Protein AF-A0A9D8Z9H3-F1 (afdb_monomer_lite)

Foldseek 3Di:
DQVLLLQLQVQLLCVWVNPCSLVDDPVQGKWFKKFWDPPVHDTDIDTDIDHPDDDQVVSQVSSQVSCCVSPVPDHDHGDDCPDPVVSVCVRCVCVPPPPGDPVRMDTNVVSSPD

pLDDT: mean 91.2, std 8.0, range [48.88, 98.12]

Secondary structure (DSSP, 8-state):
-HHHHHHHHHHHHHHHH-TTGGGS-TTTS-EEEEEEE-TTSS-EEEEEEE-SSS-HHHHHHHHHHHHHHH-TT--------S-HHHHHHHHTGGGGSTT--GGGEEEGGGGS--

Sequence (114 aa):
MRSLLRNYLARIDRAYLGTRWCKEPASKRMNGVFTIEGVYTNVHAHGLLRATYGNTLGIQLHSNEIWDKLCPSGSVVAKPITDLQGVANYVLKDGWTETFFEDQIVFASEFMGA

Radius of gyration: 14.03 Å; chains: 1; bounding box: 32×30×40 Å

Structure (mmCIF, N/CA/C/O backbone):
data_AF-A0A9D8Z9H3-F1
#
_entry.id   AF-A0A9D8Z9H3-F1
#
loop_
_atom_site.group_PDB
_atom_site.id
_atom_site.type_symbol
_atom_site.label_atom_id
_atom_site.label_alt_id
_atom_site.label_comp_id
_atom_site.label_asym_id
_atom_site.label_entity_id
_atom_site.label_seq_id
_atom_site.pdbx_PDB_ins_code
_atom_site.Cartn_x
_atom_site.Cartn_y
_atom_site.Cartn_z
_atom_site.occupancy
_atom_site.B_iso_or_equiv
_atom_site.auth_seq_id
_atom_site.auth_comp_id
_atom_site.auth_asym_id
_atom_site.auth_atom_id
_atom_site.pdbx_PDB_model_num
ATOM 1 N N . MET A 1 1 ? 5.148 -11.153 -5.063 1.00 92.06 1 MET A N 1
ATOM 2 C CA . MET A 1 1 ? 4.633 -9.791 -4.790 1.00 92.06 1 MET A CA 1
ATOM 3 C C . MET A 1 1 ? 3.196 -9.766 -4.249 1.00 92.06 1 MET A C 1
ATOM 5 O O . MET A 1 1 ? 3.019 -9.303 -3.133 1.00 92.06 1 MET A O 1
ATOM 9 N N . ARG A 1 2 ? 2.177 -10.314 -4.939 1.00 94.38 2 ARG A N 1
ATOM 10 C CA . ARG A 1 2 ? 0.759 -10.300 -4.483 1.00 94.38 2 ARG A CA 1
ATOM 11 C C . ARG A 1 2 ? 0.540 -10.682 -3.005 1.00 94.38 2 ARG A C 1
ATOM 13 O O . ARG A 1 2 ? -0.128 -9.960 -2.274 1.00 94.38 2 ARG A O 1
ATOM 20 N N . SER A 1 3 ? 1.156 -11.773 -2.534 1.00 95.25 3 SER A N 1
ATOM 21 C CA . SER A 1 3 ? 1.066 -12.184 -1.119 1.00 95.25 3 SER A CA 1
ATOM 22 C C . SER A 1 3 ? 1.660 -11.147 -0.150 1.00 95.25 3 SER A C 1
ATOM 24 O O . SER A 1 3 ? 1.105 -10.935 0.926 1.00 95.25 3 SER A O 1
ATOM 26 N N . LEU A 1 4 ? 2.750 -10.466 -0.526 1.00 96.31 4 LEU A N 1
ATOM 27 C CA . LEU A 1 4 ? 3.340 -9.389 0.280 1.00 96.31 4 LEU A CA 1
ATOM 28 C C . LEU A 1 4 ? 2.400 -8.184 0.344 1.00 96.31 4 LEU A C 1
ATOM 30 O O . LEU A 1 4 ? 2.139 -7.701 1.439 1.00 96.31 4 LEU A O 1
ATOM 34 N N . LEU A 1 5 ? 1.821 -7.771 -0.790 1.00 96.88 5 LEU A N 1
ATOM 35 C CA . LEU A 1 5 ? 0.842 -6.677 -0.845 1.00 96.88 5 LEU A CA 1
ATOM 36 C C . LEU A 1 5 ? -0.384 -6.967 0.031 1.00 96.88 5 LEU A C 1
ATOM 38 O O . LEU A 1 5 ? -0.771 -6.124 0.837 1.00 96.88 5 LEU A O 1
ATOM 42 N N . ARG A 1 6 ? -0.939 -8.183 -0.044 1.00 97.00 6 ARG A N 1
ATOM 43 C CA . ARG A 1 6 ? -2.046 -8.617 0.824 1.00 97.00 6 ARG A CA 1
ATOM 44 C C . ARG A 1 6 ? -1.692 -8.506 2.307 1.00 97.00 6 ARG A C 1
ATOM 46 O O . ARG A 1 6 ? -2.470 -7.971 3.092 1.00 97.00 6 ARG A O 1
ATOM 53 N N . ASN A 1 7 ? -0.527 -9.025 2.699 1.00 97.69 7 ASN A N 1
ATOM 54 C CA . ASN A 1 7 ? -0.082 -8.994 4.093 1.00 97.69 7 ASN A CA 1
ATOM 55 C C . ASN A 1 7 ? 0.216 -7.570 4.574 1.00 97.69 7 ASN A C 1
ATOM 57 O O . ASN A 1 7 ? -0.089 -7.240 5.719 1.00 97.69 7 ASN A O 1
ATOM 61 N N . TYR A 1 8 ? 0.787 -6.733 3.710 1.00 97.62 8 TYR A N 1
ATOM 62 C CA . TYR A 1 8 ? 1.034 -5.326 3.989 1.00 97.62 8 TYR A CA 1
ATOM 63 C C . TYR A 1 8 ? -0.280 -4.580 4.241 1.00 97.62 8 TYR A C 1
ATOM 65 O O . TYR A 1 8 ? -0.442 -3.999 5.314 1.00 97.62 8 TYR A O 1
ATOM 73 N N . LEU A 1 9 ? -1.249 -4.689 3.324 1.00 97.19 9 LEU A N 1
ATOM 74 C CA . LEU A 1 9 ? -2.568 -4.059 3.451 1.00 97.19 9 LEU A CA 1
ATOM 75 C C . LEU A 1 9 ? -3.305 -4.518 4.716 1.00 97.19 9 LEU A C 1
ATOM 77 O O . LEU A 1 9 ? -3.804 -3.693 5.473 1.00 97.19 9 LEU A O 1
ATOM 81 N N . ALA A 1 10 ? -3.305 -5.821 5.007 1.00 96.88 10 ALA A N 1
ATOM 82 C CA . ALA A 1 10 ? -3.925 -6.353 6.220 1.00 96.88 10 ALA A CA 1
ATOM 83 C C . ALA A 1 10 ? -3.272 -5.815 7.507 1.00 96.88 10 ALA A C 1
ATOM 85 O O . ALA A 1 10 ? -3.958 -5.510 8.483 1.00 96.88 10 ALA A O 1
ATOM 86 N N . ARG A 1 11 ? -1.938 -5.701 7.533 1.00 97.75 11 ARG A N 1
ATOM 87 C CA . ARG A 1 11 ? -1.206 -5.206 8.707 1.00 97.75 11 ARG A CA 1
ATOM 88 C C . ARG A 1 11 ? -1.384 -3.706 8.903 1.00 97.75 11 ARG A C 1
ATOM 90 O O . ARG A 1 11 ? -1.531 -3.287 10.049 1.00 97.75 11 ARG A O 1
ATOM 97 N N . ILE A 1 12 ? -1.406 -2.920 7.827 1.00 97.38 12 ILE A N 1
ATOM 98 C CA . ILE A 1 12 ? -1.601 -1.472 7.939 1.00 97.38 12 ILE A CA 1
ATOM 99 C C . ILE A 1 12 ? -3.054 -1.135 8.287 1.00 97.38 12 ILE A C 1
ATOM 101 O O . ILE A 1 12 ? -3.271 -0.325 9.182 1.00 97.38 12 ILE A O 1
ATOM 105 N N . ASP A 1 13 ? -4.040 -1.828 7.702 1.00 97.06 13 ASP A N 1
ATOM 106 C CA . ASP A 1 13 ? -5.445 -1.732 8.125 1.00 97.06 13 ASP A CA 1
ATOM 107 C C . ASP A 1 13 ? -5.573 -2.086 9.618 1.00 97.06 13 ASP A C 1
ATOM 109 O O . ASP A 1 13 ? -6.173 -1.337 10.386 1.00 97.06 13 ASP A O 1
ATOM 113 N N . ARG A 1 14 ? -4.954 -3.186 10.076 1.00 97.12 14 ARG A N 1
ATOM 114 C CA . ARG A 1 14 ? -4.971 -3.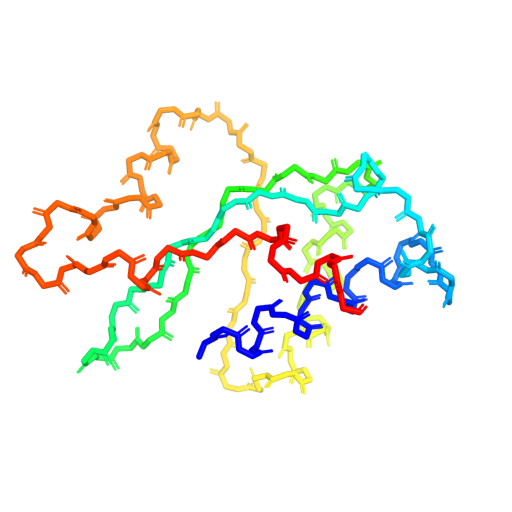586 11.495 1.00 97.12 14 ARG A CA 1
ATOM 115 C C . ARG A 1 14 ? -4.345 -2.546 12.423 1.00 97.12 14 ARG A C 1
ATOM 117 O O . ARG A 1 14 ? -4.840 -2.372 13.535 1.00 97.12 14 ARG A O 1
ATOM 124 N N . ALA A 1 15 ? -3.261 -1.897 12.001 1.00 97.19 15 ALA A N 1
ATOM 125 C CA . ALA A 1 15 ? -2.570 -0.891 12.806 1.00 97.19 15 ALA A CA 1
ATOM 126 C C . ALA A 1 15 ? -3.456 0.337 13.079 1.00 97.19 15 ALA A C 1
ATOM 128 O O . ALA A 1 15 ? -3.385 0.906 14.164 1.00 97.19 15 ALA A O 1
ATOM 129 N N . TYR A 1 16 ? -4.317 0.711 12.127 1.00 97.50 16 TYR A N 1
ATOM 130 C CA . TYR A 1 16 ? -5.165 1.903 12.235 1.00 97.50 16 TYR A CA 1
ATOM 131 C C . TYR A 1 16 ? -6.613 1.626 12.648 1.00 97.50 16 TYR A C 1
ATOM 133 O O . TYR A 1 16 ? -7.214 2.437 13.348 1.00 97.50 16 TYR A O 1
ATOM 141 N N . LEU A 1 17 ? -7.181 0.497 12.230 1.00 96.69 17 LEU A N 1
ATOM 142 C CA . LEU A 1 17 ? -8.580 0.127 12.477 1.00 96.69 17 LEU A CA 1
ATOM 143 C C . LEU A 1 17 ? -8.731 -0.875 13.634 1.00 96.69 17 LEU A C 1
ATOM 145 O O . LEU A 1 17 ? -9.843 -1.225 14.030 1.00 96.69 17 LEU A O 1
ATOM 149 N N . GLY A 1 18 ? -7.617 -1.354 14.192 1.00 96.62 18 GLY A N 1
ATOM 150 C CA . GLY A 1 18 ? -7.599 -2.301 15.300 1.00 96.62 18 GLY A CA 1
ATOM 151 C C . GLY A 1 18 ? -7.891 -3.743 14.879 1.00 96.62 18 GLY A C 1
ATOM 152 O O . GLY A 1 18 ? -7.879 -4.109 13.708 1.00 96.62 18 GLY A O 1
ATOM 153 N N . THR A 1 19 ? -8.146 -4.617 15.854 1.00 96.06 19 THR A N 1
ATOM 154 C CA . THR A 1 19 ? -8.246 -6.077 15.640 1.00 96.06 19 THR A CA 1
ATOM 155 C C . THR A 1 19 ? -9.438 -6.517 14.793 1.00 96.06 19 THR A C 1
ATOM 157 O O . THR A 1 19 ? -9.422 -7.627 14.266 1.00 96.06 19 THR A O 1
ATOM 160 N N . ARG A 1 20 ? -10.453 -5.660 14.640 1.00 95.00 20 ARG A N 1
ATOM 161 C CA . ARG A 1 20 ? -11.656 -5.919 13.835 1.00 95.00 20 ARG A CA 1
ATOM 162 C C . ARG A 1 20 ? -11.587 -5.314 12.430 1.00 95.00 20 ARG A C 1
ATOM 164 O O . ARG A 1 20 ? -12.602 -5.325 11.747 1.00 95.00 20 ARG A O 1
ATOM 171 N N . TRP A 1 21 ? -10.415 -4.852 11.986 1.00 95.06 21 TRP A N 1
ATOM 172 C CA . TRP A 1 21 ? -10.197 -4.236 10.670 1.00 95.06 21 TRP A CA 1
ATOM 173 C C . TRP A 1 21 ? -10.839 -4.997 9.498 1.00 95.06 21 TRP A C 1
ATOM 175 O O . TRP A 1 21 ? -11.385 -4.379 8.592 1.00 95.06 21 TRP A O 1
ATOM 185 N N . CYS A 1 22 ? -10.829 -6.334 9.522 1.00 93.44 22 CYS A N 1
ATOM 186 C CA . CYS A 1 22 ? -11.390 -7.161 8.450 1.00 93.44 22 CYS A CA 1
ATOM 187 C C . CYS A 1 22 ? -12.921 -7.099 8.362 1.00 93.44 22 CYS A C 1
ATOM 189 O O . CYS A 1 22 ? -13.481 -7.434 7.326 1.00 93.44 22 CYS A O 1
ATOM 191 N N . LYS A 1 23 ? -13.595 -6.663 9.433 1.00 93.88 23 LYS A N 1
ATOM 192 C CA . LYS A 1 23 ? -15.047 -6.448 9.474 1.00 93.88 23 LYS A CA 1
ATOM 193 C C . LYS A 1 23 ? -15.441 -5.026 9.078 1.00 93.88 23 LYS A C 1
ATOM 195 O O . LYS A 1 23 ? -16.631 -4.749 8.953 1.00 93.88 23 LYS A O 1
ATOM 200 N N . GLU A 1 24 ? -14.477 -4.117 8.933 1.00 94.12 24 GLU A N 1
ATOM 201 C CA . GLU A 1 24 ? -14.767 -2.750 8.518 1.00 94.12 24 GLU A CA 1
ATOM 202 C C . GLU A 1 24 ? -15.138 -2.708 7.027 1.00 94.12 24 GLU A C 1
ATOM 204 O O . GLU A 1 24 ? -14.568 -3.449 6.218 1.00 94.12 24 GLU A O 1
ATOM 209 N N . PRO A 1 25 ? -16.073 -1.827 6.631 1.00 92.31 25 PRO A N 1
ATOM 210 C CA . PRO A 1 25 ? -16.441 -1.662 5.233 1.00 92.31 25 PRO A CA 1
ATOM 211 C C . PRO A 1 25 ? -15.246 -1.189 4.396 1.00 92.31 25 PRO A C 1
ATOM 213 O O . PRO A 1 25 ? -14.383 -0.451 4.873 1.00 92.31 25 PRO A O 1
ATOM 216 N N . ALA A 1 26 ? -15.250 -1.526 3.103 1.00 90.62 26 ALA A N 1
ATOM 217 C CA . ALA A 1 26 ? -14.212 -1.119 2.148 1.00 90.62 26 ALA A CA 1
ATOM 218 C C . ALA A 1 26 ? -13.994 0.408 2.078 1.00 90.62 26 ALA A C 1
ATOM 220 O O . ALA A 1 26 ? -12.928 0.863 1.673 1.00 90.62 26 ALA A O 1
ATOM 221 N N . SER A 1 27 ? -14.986 1.208 2.484 1.00 91.56 27 SER A N 1
ATOM 222 C CA . SER A 1 27 ? -14.886 2.668 2.580 1.00 91.56 27 SER A CA 1
ATOM 223 C C . SER A 1 27 ? -13.984 3.162 3.713 1.00 91.56 27 SER A C 1
ATOM 225 O O . SER A 1 27 ? -13.551 4.306 3.653 1.00 91.56 27 SER A O 1
ATOM 227 N N . LYS A 1 28 ? -13.700 2.334 4.726 1.00 94.00 28 LYS A N 1
ATOM 228 C CA . LYS A 1 28 ? -12.803 2.661 5.848 1.00 94.00 28 LYS A CA 1
ATOM 229 C C . LYS A 1 28 ? -11.424 2.010 5.748 1.00 94.00 28 LYS A C 1
ATOM 231 O O . LYS A 1 28 ? -10.540 2.337 6.536 1.00 94.00 28 LYS A O 1
ATOM 236 N N . ARG A 1 29 ? -11.263 1.055 4.835 1.00 95.19 29 ARG A N 1
ATOM 237 C CA . ARG A 1 29 ? -10.017 0.321 4.611 1.00 95.19 29 ARG A CA 1
ATOM 238 C C . ARG A 1 29 ? -9.170 1.022 3.559 1.00 95.19 29 ARG A C 1
ATOM 240 O O . ARG A 1 29 ? -9.709 1.682 2.664 1.00 95.19 29 ARG A O 1
ATOM 247 N N . MET A 1 30 ? -7.852 0.868 3.641 1.00 95.56 30 MET A N 1
ATOM 248 C CA . MET A 1 30 ? -6.967 1.355 2.586 1.00 95.56 30 MET A CA 1
ATOM 249 C C . MET A 1 30 ? -7.278 0.630 1.278 1.00 95.56 30 MET A C 1
ATOM 251 O O . MET A 1 30 ? -7.327 -0.598 1.227 1.00 95.56 30 MET A O 1
ATOM 255 N N . ASN A 1 31 ? -7.507 1.395 0.214 1.00 95.69 31 ASN A N 1
ATOM 256 C CA . ASN A 1 31 ? -7.935 0.848 -1.068 1.00 95.69 31 ASN A CA 1
ATOM 257 C C . ASN A 1 31 ? -7.248 1.564 -2.232 1.00 95.69 31 ASN A C 1
ATOM 259 O O . ASN A 1 31 ? -6.777 2.689 -2.079 1.00 95.69 31 ASN A O 1
ATOM 263 N N . GLY A 1 32 ? -7.213 0.930 -3.396 1.00 94.50 32 GLY A N 1
ATOM 264 C CA . GLY A 1 32 ? -6.577 1.463 -4.589 1.00 94.50 32 GLY A CA 1
ATOM 265 C C . GLY A 1 32 ? -6.024 0.363 -5.481 1.00 94.50 32 GLY A C 1
ATOM 266 O O . GLY A 1 32 ? -6.484 -0.781 -5.433 1.00 94.50 32 GLY A O 1
ATOM 267 N N . VAL A 1 33 ? -5.038 0.726 -6.292 1.00 94.69 33 VAL A N 1
ATOM 268 C CA . VAL A 1 33 ? -4.438 -0.149 -7.302 1.00 94.69 33 VAL A CA 1
ATOM 269 C C . VAL A 1 33 ? -2.926 -0.176 -7.143 1.00 94.69 33 VAL A C 1
ATOM 271 O O . VAL A 1 33 ? -2.315 0.837 -6.796 1.00 94.69 33 VAL A O 1
ATOM 274 N N . PHE A 1 34 ? -2.338 -1.335 -7.408 1.00 95.19 34 PHE A N 1
ATOM 275 C CA . PHE A 1 34 ? -0.906 -1.510 -7.564 1.00 95.19 34 PHE A CA 1
ATOM 276 C C . PHE A 1 34 ? -0.574 -2.034 -8.955 1.00 95.19 34 PHE A C 1
ATOM 278 O O . PHE A 1 34 ? -1.339 -2.803 -9.536 1.00 95.19 34 PHE A O 1
ATOM 285 N N . THR A 1 35 ? 0.610 -1.677 -9.425 1.00 93.81 35 THR A N 1
ATOM 286 C CA . THR A 1 35 ? 1.297 -2.288 -10.560 1.00 93.81 35 THR A CA 1
ATOM 287 C C . THR A 1 35 ? 2.534 -3.010 -10.049 1.00 93.81 35 THR A C 1
ATOM 289 O O . THR A 1 35 ? 3.262 -2.491 -9.202 1.00 93.81 35 THR A O 1
ATOM 292 N N . ILE A 1 36 ? 2.751 -4.238 -10.510 1.00 93.12 36 ILE A N 1
ATOM 293 C CA . ILE A 1 36 ? 3.953 -5.022 -10.221 1.00 93.12 36 ILE A CA 1
ATOM 294 C C . ILE A 1 36 ? 4.924 -4.837 -11.382 1.00 93.12 36 ILE A C 1
ATOM 29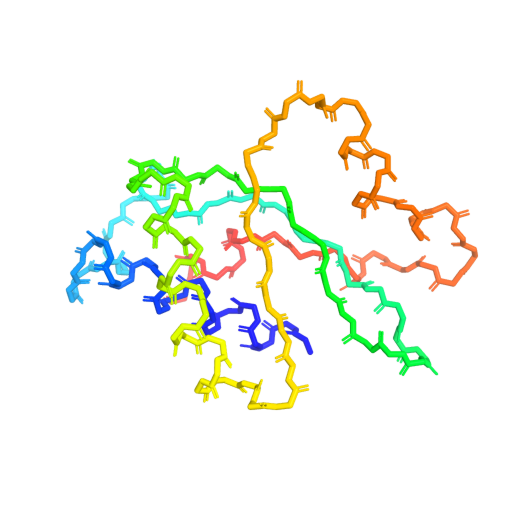6 O O . ILE A 1 36 ? 4.569 -5.091 -12.527 1.00 93.12 36 ILE A O 1
ATOM 300 N N . GLU A 1 37 ? 6.154 -4.444 -11.083 1.00 90.31 37 GLU A N 1
ATOM 301 C CA . GLU A 1 37 ? 7.182 -4.098 -12.065 1.00 90.31 37 GLU A CA 1
ATOM 302 C C . GLU A 1 37 ? 8.463 -4.900 -11.836 1.00 90.31 37 GLU A C 1
ATOM 304 O O . GLU A 1 37 ? 8.669 -5.478 -10.763 1.00 90.31 37 GLU A O 1
ATOM 309 N N . GLY A 1 38 ? 9.331 -4.946 -12.851 1.00 85.19 38 GLY A N 1
ATOM 310 C CA . GLY A 1 38 ? 10.629 -5.619 -12.749 1.00 85.19 38 GLY A CA 1
ATOM 311 C C . GLY A 1 38 ? 10.536 -7.127 -12.491 1.00 85.19 38 GLY A C 1
ATOM 312 O O . GLY A 1 38 ? 11.387 -7.678 -11.796 1.00 85.19 38 GLY A O 1
ATOM 313 N N . VAL A 1 39 ? 9.513 -7.806 -13.031 1.00 83.19 39 VAL A N 1
ATOM 314 C CA . VAL A 1 39 ? 9.248 -9.248 -12.809 1.00 83.19 39 VAL A CA 1
ATOM 315 C C . VAL A 1 39 ? 10.467 -10.125 -13.128 1.00 83.19 39 VAL A C 1
ATOM 317 O O . VAL A 1 39 ? 10.712 -11.109 -12.435 1.00 83.19 39 VAL A O 1
ATOM 320 N N . TYR A 1 40 ? 11.262 -9.735 -14.127 1.00 82.00 40 TYR A N 1
ATOM 321 C CA . TYR A 1 40 ? 12.478 -10.441 -14.548 1.00 82.00 40 TYR A CA 1
ATOM 322 C C . TYR A 1 40 ? 13.778 -9.852 -13.975 1.00 82.00 40 TYR A C 1
ATOM 324 O O . TYR A 1 40 ? 14.862 -10.337 -14.292 1.00 82.00 40 TYR A O 1
ATOM 332 N N . THR A 1 41 ? 13.695 -8.796 -13.163 1.00 85.25 41 THR A N 1
ATOM 333 C CA . THR A 1 41 ? 14.851 -8.095 -12.589 1.00 85.25 41 THR A CA 1
ATOM 334 C C . THR A 1 41 ? 14.666 -7.902 -11.081 1.00 85.25 41 THR A C 1
ATOM 336 O O . THR A 1 41 ? 14.748 -8.864 -10.320 1.00 85.25 41 THR A O 1
ATOM 339 N N . ASN A 1 42 ? 14.424 -6.672 -10.627 1.00 87.44 42 ASN A N 1
ATOM 340 C CA . ASN A 1 42 ? 14.117 -6.353 -9.240 1.00 87.44 42 ASN A CA 1
ATOM 341 C C . ASN A 1 42 ? 12.605 -6.176 -9.098 1.00 87.44 42 ASN A C 1
ATOM 343 O O . ASN A 1 42 ? 12.072 -5.112 -9.418 1.00 87.44 42 ASN A O 1
ATOM 347 N N . VAL A 1 43 ? 11.922 -7.223 -8.630 1.00 91.31 43 VAL A N 1
ATOM 348 C CA . VAL A 1 43 ? 10.465 -7.208 -8.503 1.00 91.31 43 VAL A CA 1
ATOM 349 C C . VAL A 1 43 ? 10.015 -6.229 -7.418 1.00 91.31 43 VAL A C 1
ATOM 351 O O . VAL A 1 43 ? 10.284 -6.411 -6.229 1.00 91.31 43 VAL A O 1
ATOM 354 N N . HIS A 1 44 ? 9.269 -5.206 -7.813 1.00 93.12 44 HIS A N 1
ATOM 355 C CA . HIS A 1 44 ? 8.707 -4.209 -6.904 1.00 93.12 44 HIS A CA 1
ATOM 356 C C . HIS A 1 44 ? 7.272 -3.870 -7.302 1.00 93.12 44 HIS A C 1
ATOM 358 O O . HIS A 1 44 ? 6.743 -4.401 -8.277 1.00 93.12 44 HIS A O 1
ATOM 364 N N . ALA A 1 45 ? 6.603 -3.054 -6.492 1.00 94.56 45 ALA A N 1
ATOM 365 C CA . ALA A 1 45 ? 5.267 -2.582 -6.807 1.00 94.56 45 ALA A CA 1
ATOM 366 C C . ALA A 1 45 ? 5.142 -1.082 -6.559 1.00 94.56 45 ALA A C 1
ATOM 368 O O . ALA A 1 45 ? 5.673 -0.554 -5.576 1.00 94.56 45 ALA A O 1
ATOM 369 N N . HIS A 1 46 ? 4.394 -0.415 -7.426 1.00 94.69 46 HIS A N 1
ATOM 370 C CA . HIS A 1 46 ? 3.963 0.961 -7.242 1.00 94.69 46 HIS A CA 1
ATOM 371 C C . HIS A 1 46 ? 2.462 0.986 -6.983 1.00 94.69 46 HIS A C 1
ATOM 373 O O . HIS A 1 46 ? 1.720 0.207 -7.567 1.00 94.69 46 HIS A O 1
ATOM 379 N N . GLY A 1 47 ? 2.013 1.835 -6.058 1.00 93.38 47 GLY A N 1
ATOM 380 C CA . GLY A 1 47 ? 0.625 1.859 -5.609 1.00 93.38 47 GLY A CA 1
ATOM 381 C C . GLY A 1 47 ? 0.042 3.262 -5.595 1.00 93.38 47 GLY A C 1
ATOM 382 O O . GLY A 1 47 ? 0.669 4.194 -5.093 1.00 93.38 47 GLY A O 1
ATOM 383 N N . LEU A 1 48 ? -1.185 3.388 -6.092 1.00 94.69 48 LEU A N 1
ATOM 384 C CA . LEU A 1 48 ? -2.042 4.556 -5.919 1.00 94.69 48 LEU A CA 1
ATOM 385 C C . LEU A 1 48 ? -3.132 4.198 -4.918 1.00 94.69 48 LEU A C 1
ATOM 387 O O . LEU A 1 48 ? -4.068 3.468 -5.246 1.00 94.69 48 LEU A O 1
ATOM 391 N N . LEU A 1 49 ? -2.990 4.694 -3.689 1.00 94.19 49 LEU A N 1
ATOM 392 C CA . LEU A 1 49 ? -3.828 4.294 -2.565 1.00 94.19 49 LEU A CA 1
ATOM 393 C C . LEU A 1 49 ? -4.555 5.484 -1.956 1.00 94.19 49 LEU A C 1
ATOM 395 O O . LEU A 1 49 ? -3.978 6.544 -1.714 1.00 94.19 49 LEU A O 1
ATOM 399 N N . ARG A 1 50 ? -5.822 5.262 -1.627 1.00 93.62 50 ARG A N 1
ATOM 400 C CA . ARG A 1 50 ? -6.607 6.111 -0.745 1.00 93.62 50 ARG A CA 1
ATOM 401 C C . ARG A 1 50 ? -6.575 5.510 0.654 1.00 93.62 50 ARG A C 1
ATOM 403 O O . ARG A 1 50 ? -7.091 4.414 0.875 1.00 93.62 50 ARG A O 1
ATOM 410 N N . ALA A 1 51 ? -6.015 6.256 1.596 1.00 91.88 51 ALA A N 1
ATOM 411 C CA . ALA A 1 51 ? -6.151 5.990 3.021 1.00 91.88 51 ALA A CA 1
ATOM 412 C C . ALA A 1 51 ? -7.250 6.888 3.601 1.00 91.88 51 ALA A C 1
ATOM 414 O O . ALA A 1 51 ? -7.311 8.075 3.284 1.00 91.88 51 ALA A O 1
ATOM 415 N N . THR A 1 52 ? -8.114 6.337 4.451 1.00 90.19 52 THR A N 1
ATOM 416 C CA . THR A 1 52 ? -9.143 7.102 5.187 1.00 90.19 52 THR A CA 1
ATOM 417 C C . THR A 1 52 ? -8.759 7.342 6.645 1.00 90.19 52 THR A C 1
ATOM 419 O O . THR A 1 52 ? -9.587 7.731 7.464 1.00 90.19 52 THR A O 1
ATOM 422 N N . TYR A 1 53 ? -7.505 7.057 6.978 1.00 93.81 53 TYR A N 1
ATOM 423 C CA . TYR A 1 53 ? -6.930 7.132 8.309 1.00 93.81 53 TYR A CA 1
ATOM 424 C C . TYR A 1 53 ? -5.456 7.508 8.198 1.00 93.81 53 TYR A C 1
ATOM 426 O O . TYR A 1 53 ? -4.835 7.312 7.154 1.00 93.81 53 TYR A O 1
ATOM 434 N N . GLY A 1 54 ? -4.894 7.978 9.312 1.00 90.38 54 GLY A N 1
ATOM 435 C CA . GLY A 1 54 ? -3.491 8.361 9.394 1.00 90.38 54 GLY A CA 1
ATOM 436 C C . GLY A 1 54 ? -3.160 9.604 8.565 1.00 90.38 54 GLY A C 1
ATOM 437 O O . GLY A 1 54 ? -3.819 9.947 7.589 1.00 90.38 54 GLY A O 1
ATOM 438 N N . ASN A 1 55 ? -2.106 10.302 8.971 1.00 93.81 55 ASN A N 1
ATOM 439 C CA . ASN A 1 55 ? -1.429 11.244 8.088 1.00 93.81 55 ASN A CA 1
ATOM 440 C C . ASN A 1 55 ? -0.287 10.513 7.362 1.00 93.81 55 ASN A C 1
ATOM 442 O O . ASN A 1 55 ? 0.098 9.406 7.749 1.00 93.81 55 ASN A O 1
ATOM 446 N N . THR A 1 56 ? 0.279 11.131 6.325 1.00 92.50 56 THR A N 1
ATOM 447 C CA . THR A 1 56 ? 1.337 10.506 5.516 1.00 92.50 56 THR A CA 1
ATOM 448 C C . THR A 1 56 ? 2.542 10.063 6.348 1.00 92.50 56 THR A C 1
ATOM 450 O O . THR A 1 56 ? 3.081 8.989 6.106 1.00 92.50 56 THR A O 1
ATOM 453 N N . LEU A 1 57 ? 2.941 10.850 7.355 1.00 95.00 57 LEU A N 1
ATOM 454 C CA . LEU A 1 57 ? 4.070 10.508 8.221 1.00 95.00 57 LEU A CA 1
ATOM 455 C C . LEU A 1 57 ? 3.796 9.230 9.021 1.00 95.00 57 LEU A C 1
ATOM 457 O O . LEU A 1 57 ? 4.619 8.319 9.020 1.00 95.00 57 LEU A O 1
ATOM 461 N N . GLY A 1 58 ? 2.632 9.137 9.665 1.00 96.38 58 GLY A N 1
ATOM 462 C CA . GLY A 1 58 ? 2.238 7.940 10.402 1.00 96.38 58 GLY A CA 1
ATOM 463 C C . GLY A 1 58 ? 2.156 6.721 9.488 1.00 96.38 58 GLY A C 1
ATOM 464 O O . GLY A 1 58 ? 2.658 5.656 9.844 1.00 96.38 58 GLY A O 1
ATOM 465 N N . ILE A 1 59 ? 1.577 6.889 8.293 1.00 96.88 59 ILE A N 1
ATOM 466 C CA . ILE A 1 59 ? 1.488 5.811 7.304 1.00 96.88 59 ILE A CA 1
ATOM 467 C C . ILE A 1 59 ? 2.892 5.343 6.928 1.00 96.88 59 ILE A C 1
ATOM 469 O O . ILE A 1 59 ? 3.136 4.142 6.955 1.00 96.88 59 ILE A O 1
ATOM 473 N N . GLN A 1 60 ? 3.825 6.250 6.630 1.00 97.44 60 GLN A N 1
ATOM 474 C CA . GLN A 1 60 ? 5.209 5.900 6.297 1.00 97.44 60 GLN A CA 1
ATOM 475 C C . GLN A 1 60 ? 5.915 5.159 7.444 1.00 97.44 60 GLN A C 1
ATOM 477 O O . GLN A 1 60 ? 6.592 4.165 7.187 1.00 97.44 60 GLN A O 1
ATOM 482 N N . LEU A 1 61 ? 5.752 5.609 8.693 1.00 97.56 61 LEU A N 1
ATOM 483 C CA . LEU A 1 61 ? 6.374 4.970 9.859 1.00 97.56 61 LEU A CA 1
ATOM 484 C C . LEU A 1 61 ? 5.858 3.540 10.058 1.00 97.56 61 LEU A C 1
ATOM 486 O O . LEU A 1 61 ? 6.653 2.602 10.074 1.00 97.56 61 LEU A O 1
ATOM 490 N N . HIS A 1 62 ? 4.536 3.352 10.107 1.00 97.62 62 HIS A N 1
ATOM 491 C CA . HIS A 1 62 ? 3.951 2.012 10.195 1.00 97.62 62 HIS A CA 1
ATOM 492 C C . HIS A 1 62 ? 4.295 1.156 8.973 1.00 97.62 62 HIS A C 1
ATOM 494 O O . HIS A 1 62 ? 4.497 -0.048 9.112 1.00 97.62 62 HIS A O 1
ATOM 500 N N . SER A 1 63 ? 4.389 1.755 7.783 1.00 97.75 63 SER A N 1
ATOM 501 C CA . SER A 1 63 ? 4.786 1.033 6.573 1.00 97.75 63 SER A CA 1
ATOM 502 C C . SER A 1 63 ? 6.188 0.459 6.717 1.00 97.75 63 SER A C 1
ATOM 504 O O . SER A 1 63 ? 6.352 -0.727 6.456 1.00 97.75 63 SER A O 1
ATOM 506 N N . ASN A 1 64 ? 7.160 1.247 7.191 1.00 97.88 64 ASN A N 1
ATOM 507 C CA . ASN A 1 64 ? 8.524 0.768 7.440 1.00 97.88 64 ASN A CA 1
ATOM 508 C C . ASN A 1 64 ? 8.522 -0.404 8.426 1.00 97.88 64 ASN A C 1
ATOM 510 O O . ASN A 1 64 ? 8.982 -1.488 8.089 1.00 97.88 64 ASN A O 1
ATOM 514 N N . GLU A 1 65 ? 7.890 -0.242 9.592 1.00 97.69 65 GLU A N 1
ATOM 515 C CA . GLU A 1 65 ? 7.833 -1.305 10.608 1.00 97.69 65 GLU A CA 1
ATOM 516 C C . GLU A 1 65 ? 7.159 -2.592 10.108 1.00 97.69 65 GLU A C 1
ATOM 518 O O . GLU A 1 65 ? 7.517 -3.706 10.509 1.00 97.69 65 GLU A O 1
ATOM 523 N N . ILE A 1 66 ? 6.124 -2.454 9.277 1.00 98.12 66 ILE A N 1
ATOM 524 C CA . ILE A 1 66 ? 5.410 -3.583 8.684 1.00 98.12 66 ILE A CA 1
ATOM 525 C C . ILE A 1 66 ? 6.276 -4.247 7.615 1.00 98.12 66 ILE A C 1
ATOM 527 O O . ILE A 1 66 ? 6.353 -5.479 7.590 1.00 98.12 66 ILE A O 1
ATOM 531 N N . TRP A 1 67 ? 6.896 -3.457 6.740 1.00 97.75 67 TRP A N 1
ATOM 532 C CA . TRP A 1 67 ? 7.658 -3.952 5.601 1.00 97.75 67 TRP A CA 1
ATOM 533 C C . TRP A 1 67 ? 8.968 -4.600 6.032 1.00 97.75 67 TRP A C 1
ATOM 535 O O . TRP A 1 67 ? 9.249 -5.693 5.554 1.00 97.75 67 TRP A O 1
ATOM 545 N N . ASP A 1 68 ? 9.662 -4.053 7.030 1.00 97.50 68 ASP A N 1
ATOM 546 C CA . ASP A 1 68 ? 10.857 -4.663 7.633 1.00 97.50 68 ASP A CA 1
ATOM 547 C C . ASP A 1 68 ? 10.578 -6.089 8.135 1.00 97.50 68 ASP A C 1
ATOM 549 O O . ASP A 1 68 ? 11.432 -6.971 8.072 1.00 97.50 68 ASP A O 1
ATOM 553 N N . LYS A 1 69 ? 9.345 -6.358 8.589 1.00 97.44 69 LYS A N 1
ATOM 554 C CA . LYS A 1 69 ? 8.906 -7.697 9.025 1.00 97.44 69 LYS A CA 1
ATOM 555 C C . LYS A 1 69 ? 8.463 -8.603 7.875 1.00 97.44 69 LYS A C 1
ATOM 557 O O . LYS A 1 69 ? 8.417 -9.817 8.059 1.00 97.44 69 LYS A O 1
ATOM 562 N N . LEU A 1 70 ? 8.025 -8.044 6.748 1.00 97.25 70 LEU A N 1
ATOM 563 C CA . LEU A 1 70 ? 7.524 -8.807 5.595 1.00 97.25 70 LEU A CA 1
ATOM 564 C C . LEU A 1 70 ? 8.626 -9.107 4.573 1.00 97.25 70 LEU A C 1
ATOM 566 O O . LEU A 1 70 ? 8.614 -10.172 3.961 1.00 97.25 70 LEU A O 1
ATOM 570 N N . CYS A 1 71 ? 9.551 -8.172 4.382 1.00 95.75 71 CYS A N 1
ATOM 571 C CA . CYS A 1 71 ? 10.645 -8.221 3.426 1.00 95.75 71 CYS A CA 1
ATOM 572 C C . CYS A 1 71 ? 11.851 -7.440 3.995 1.00 95.75 71 CYS A C 1
ATOM 574 O O . CYS A 1 71 ? 12.050 -6.285 3.625 1.00 95.75 71 CYS A O 1
ATOM 576 N N . PRO A 1 72 ? 12.665 -8.053 4.880 1.00 94.62 72 PRO A N 1
ATOM 577 C CA . PRO A 1 72 ? 13.748 -7.358 5.594 1.00 94.62 72 PRO A CA 1
ATOM 578 C C . PRO A 1 72 ? 14.818 -6.714 4.700 1.00 94.62 72 PRO A C 1
ATOM 580 O O . PRO A 1 72 ? 15.490 -5.780 5.116 1.00 94.62 72 PRO A O 1
ATOM 583 N N . SER A 1 73 ? 15.007 -7.227 3.481 1.00 92.75 73 SER A N 1
ATOM 584 C CA . SER A 1 73 ? 15.949 -6.679 2.496 1.00 92.75 73 SER A CA 1
ATOM 585 C C . SER A 1 73 ? 15.308 -5.672 1.533 1.00 92.75 73 SER A C 1
ATOM 587 O O . SER A 1 73 ? 15.974 -5.199 0.616 1.00 92.75 73 SER A O 1
ATOM 589 N N . GLY A 1 74 ? 14.006 -5.416 1.668 1.00 93.44 74 GLY A N 1
ATOM 590 C CA . GLY A 1 74 ? 13.252 -4.494 0.828 1.00 93.44 74 GLY A CA 1
ATOM 591 C C . GLY A 1 74 ? 13.060 -3.133 1.489 1.00 93.44 74 GLY A C 1
ATOM 592 O O . GLY A 1 74 ? 13.479 -2.892 2.614 1.00 93.44 74 GLY A O 1
ATOM 593 N N . SER A 1 75 ? 12.378 -2.236 0.784 1.00 95.62 75 SER A N 1
ATOM 594 C CA . SER A 1 75 ? 11.989 -0.930 1.313 1.00 95.62 75 SER A CA 1
ATOM 595 C C . SER A 1 75 ? 10.583 -0.553 0.857 1.00 95.62 75 SER A C 1
ATOM 597 O O . SER A 1 75 ? 10.063 -1.092 -0.123 1.00 95.62 75 SER A O 1
ATOM 599 N N . VAL A 1 76 ? 9.959 0.372 1.586 1.00 96.69 76 VAL A N 1
ATOM 600 C CA . VAL A 1 76 ? 8.635 0.911 1.268 1.00 96.69 76 VAL A CA 1
ATOM 601 C C . VAL A 1 76 ? 8.630 2.425 1.432 1.00 96.69 76 VAL A C 1
ATOM 603 O O . VAL A 1 76 ? 9.202 2.978 2.371 1.00 96.69 76 VAL A O 1
ATOM 606 N N . VAL A 1 77 ? 7.972 3.111 0.502 1.00 96.50 77 VAL A N 1
ATOM 607 C CA . VAL A 1 77 ? 7.873 4.570 0.497 1.00 96.50 77 VAL A CA 1
ATOM 608 C C . VAL A 1 77 ? 6.423 4.974 0.249 1.00 96.50 77 VAL A C 1
ATOM 610 O O . VAL A 1 77 ? 5.853 4.662 -0.792 1.00 96.50 77 VAL A O 1
ATOM 613 N N . ALA A 1 78 ? 5.841 5.692 1.204 1.00 95.06 78 ALA A N 1
ATOM 614 C CA . ALA A 1 78 ? 4.521 6.295 1.152 1.00 95.06 78 ALA A CA 1
ATOM 615 C C . ALA A 1 78 ? 4.666 7.822 1.089 1.00 95.06 78 ALA A C 1
ATOM 617 O O . ALA A 1 78 ? 5.223 8.454 1.987 1.00 95.06 78 ALA A O 1
ATOM 618 N N . LYS A 1 79 ? 4.157 8.429 0.016 1.00 93.31 79 LYS A N 1
ATOM 619 C CA . LYS A 1 79 ? 4.216 9.878 -0.220 1.00 93.31 79 LYS A CA 1
ATOM 620 C C . LYS A 1 79 ? 2.819 10.424 -0.505 1.00 93.31 79 LYS A C 1
ATOM 622 O O . LYS A 1 79 ? 1.997 9.696 -1.063 1.00 93.31 79 LYS A O 1
ATOM 627 N N . PRO A 1 80 ? 2.531 11.686 -0.138 1.00 92.25 80 PRO A N 1
ATOM 628 C CA . PRO A 1 80 ? 1.296 12.323 -0.562 1.00 92.25 80 PRO A CA 1
ATOM 629 C C . PRO A 1 80 ? 1.321 12.512 -2.083 1.00 92.25 80 PRO A C 1
ATOM 631 O O . PRO A 1 80 ? 2.374 12.765 -2.669 1.00 92.25 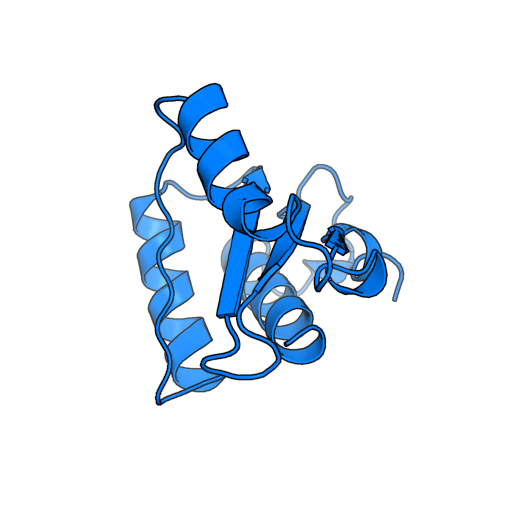80 PRO A O 1
ATOM 634 N N . ILE A 1 81 ? 0.155 12.414 -2.714 1.00 91.38 81 ILE A N 1
ATOM 635 C CA . ILE A 1 81 ? 0.009 12.709 -4.139 1.00 91.38 81 ILE A CA 1
ATOM 636 C C . ILE A 1 81 ? -0.129 14.226 -4.284 1.00 91.38 81 ILE A C 1
ATOM 638 O O . ILE A 1 81 ? -1.141 14.794 -3.882 1.00 91.38 81 ILE A O 1
ATOM 642 N N . THR A 1 82 ? 0.898 14.875 -4.831 1.00 90.75 82 THR A N 1
ATOM 643 C CA . THR A 1 82 ? 0.906 16.325 -5.107 1.00 90.75 82 THR A CA 1
ATOM 644 C C . THR A 1 82 ? 0.660 16.649 -6.579 1.00 90.75 82 THR A C 1
ATOM 646 O O . THR A 1 82 ? 0.172 17.727 -6.891 1.00 90.75 82 THR A O 1
ATOM 649 N N . ASP A 1 83 ? 0.974 15.709 -7.473 1.00 92.00 83 ASP A N 1
ATOM 650 C CA . ASP A 1 83 ? 0.702 15.760 -8.909 1.00 92.00 83 ASP A CA 1
ATOM 651 C C . ASP A 1 83 ? 0.095 14.418 -9.327 1.00 92.00 83 ASP A C 1
ATOM 653 O O . ASP A 1 83 ? 0.786 13.403 -9.423 1.00 92.00 83 ASP A O 1
ATOM 657 N N . LEU A 1 84 ? -1.221 14.397 -9.529 1.00 87.31 84 LEU A N 1
ATOM 658 C CA . LEU A 1 84 ? -1.934 13.163 -9.840 1.00 87.31 84 LEU A CA 1
ATOM 659 C C . LEU A 1 84 ? -1.505 12.578 -11.190 1.00 87.31 84 LEU A C 1
ATOM 661 O O . LEU A 1 84 ? -1.377 11.361 -11.304 1.00 87.31 84 LEU A O 1
ATOM 665 N N . GLN A 1 85 ? -1.272 13.424 -12.196 1.00 89.12 85 GLN A N 1
ATOM 666 C CA . GLN A 1 85 ? -0.937 12.955 -13.536 1.00 89.12 85 GLN A CA 1
ATOM 667 C C . GLN A 1 85 ? 0.496 12.424 -13.584 1.00 89.12 85 GLN A C 1
ATOM 669 O O . GLN A 1 85 ? 0.724 11.329 -14.100 1.00 89.12 85 GLN A O 1
ATOM 674 N N . GLY A 1 86 ? 1.445 13.144 -12.981 1.00 88.81 86 GLY A N 1
ATOM 675 C CA . GLY A 1 86 ? 2.824 12.678 -12.857 1.00 88.81 86 GLY A CA 1
ATOM 676 C C . GLY A 1 86 ? 2.927 11.358 -12.092 1.00 88.81 86 GLY A C 1
ATOM 677 O O . GLY A 1 86 ? 3.624 10.443 -12.532 1.00 88.81 86 GLY A O 1
ATOM 678 N N . VAL A 1 87 ? 2.185 11.207 -10.988 1.00 88.19 87 VAL A N 1
ATOM 679 C CA . VAL A 1 87 ? 2.185 9.952 -10.220 1.00 88.19 87 VAL A CA 1
ATOM 680 C C . VAL A 1 87 ? 1.502 8.822 -10.994 1.00 88.19 87 VAL A C 1
ATOM 682 O O . VAL A 1 87 ? 2.019 7.709 -10.984 1.00 88.19 87 VAL A O 1
ATOM 685 N N . ALA A 1 88 ? 0.396 9.073 -11.702 1.00 86.44 88 ALA A N 1
ATOM 686 C CA . ALA A 1 88 ? -0.237 8.051 -12.539 1.00 86.44 88 ALA A CA 1
ATOM 687 C C . ALA A 1 88 ? 0.719 7.534 -13.626 1.00 86.44 88 ALA A C 1
ATOM 689 O O . ALA A 1 88 ? 0.872 6.322 -13.773 1.00 86.44 88 ALA A O 1
ATOM 690 N N . ASN A 1 89 ? 1.432 8.436 -14.307 1.00 85.81 89 ASN A N 1
ATOM 691 C CA . ASN A 1 89 ? 2.454 8.070 -15.290 1.00 85.81 89 ASN A CA 1
ATOM 692 C C . ASN A 1 89 ? 3.610 7.287 -14.657 1.00 85.81 89 ASN A C 1
ATOM 694 O O . ASN A 1 89 ? 4.115 6.349 -15.263 1.00 85.81 89 ASN A O 1
ATOM 698 N N . TYR A 1 90 ? 4.015 7.646 -13.436 1.00 85.19 90 TYR A N 1
ATOM 699 C CA . TYR A 1 90 ? 5.072 6.943 -12.713 1.00 85.19 90 TYR A CA 1
ATOM 700 C C . TYR A 1 90 ? 4.663 5.524 -12.295 1.00 85.19 90 TYR A C 1
ATOM 702 O O . TYR A 1 90 ? 5.443 4.592 -12.461 1.00 85.19 90 TYR A O 1
ATOM 710 N N . VAL A 1 91 ? 3.447 5.347 -11.765 1.00 84.44 91 VAL A N 1
ATOM 711 C CA . VAL A 1 91 ? 2.926 4.030 -11.354 1.00 84.44 91 VAL A CA 1
ATOM 712 C C . VAL A 1 91 ? 2.679 3.123 -12.558 1.00 84.44 91 VAL A C 1
ATOM 714 O O . VAL A 1 91 ? 2.818 1.912 -12.444 1.00 84.44 91 VAL A O 1
ATOM 717 N N . LEU A 1 92 ? 2.325 3.691 -13.709 1.00 82.12 92 LEU A N 1
ATOM 718 C CA . LEU A 1 92 ? 2.057 2.948 -14.940 1.00 82.12 92 LEU A CA 1
ATOM 719 C C . LEU A 1 92 ? 3.252 2.933 -15.902 1.00 82.12 92 LEU A C 1
ATOM 721 O O . LEU A 1 92 ? 3.059 2.619 -17.075 1.00 82.12 92 LEU A O 1
ATOM 725 N N . LYS A 1 93 ? 4.467 3.289 -15.461 1.00 79.69 93 LYS A N 1
ATOM 726 C CA . LYS A 1 93 ? 5.606 3.498 -16.373 1.00 79.69 93 LYS A CA 1
ATOM 727 C C . LYS A 1 93 ? 5.927 2.242 -17.194 1.00 79.69 93 LYS A C 1
ATOM 729 O O . LYS A 1 93 ? 6.170 2.359 -18.393 1.00 79.69 93 LYS A O 1
ATOM 734 N N . ASP A 1 94 ? 5.824 1.058 -16.586 1.00 74.56 94 ASP A N 1
ATOM 735 C CA . ASP A 1 94 ? 6.055 -0.215 -17.279 1.00 74.56 94 ASP A CA 1
ATOM 736 C C . ASP A 1 94 ? 4.802 -0.721 -18.013 1.00 74.56 94 ASP A 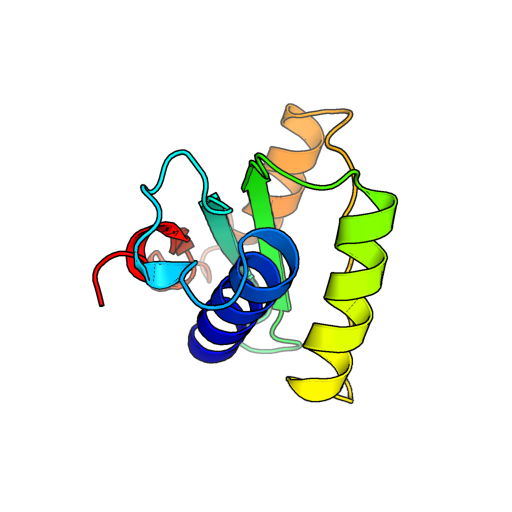C 1
ATOM 738 O O . ASP A 1 94 ? 4.912 -1.588 -18.878 1.00 74.56 94 ASP A O 1
ATOM 742 N N . GLY A 1 95 ? 3.625 -0.147 -17.731 1.00 66.56 95 GLY A N 1
ATOM 743 C CA . GLY A 1 95 ? 2.330 -0.504 -18.328 1.00 66.56 95 GLY A CA 1
ATOM 744 C C . GLY A 1 95 ? 2.236 -0.298 -19.842 1.00 66.56 95 GLY A C 1
ATOM 745 O O . GLY A 1 95 ? 1.303 -0.780 -20.474 1.00 66.56 95 GLY A O 1
ATOM 746 N N . TRP A 1 96 ? 3.211 0.402 -20.420 1.00 67.88 96 TRP A N 1
ATOM 747 C CA . TRP A 1 96 ? 3.321 0.680 -21.854 1.00 67.88 96 TRP A CA 1
ATOM 748 C C . TRP A 1 96 ? 4.323 -0.234 -22.572 1.00 67.88 96 TRP A C 1
ATOM 750 O O . TRP A 1 96 ? 4.575 -0.050 -23.761 1.00 67.88 96 TRP A O 1
ATOM 760 N N . THR A 1 97 ? 4.929 -1.190 -21.861 1.00 73.75 97 THR A N 1
ATOM 761 C CA . THR A 1 97 ? 5.913 -2.124 -22.426 1.00 73.75 97 THR A CA 1
ATOM 762 C C . THR A 1 97 ? 5.247 -3.409 -22.914 1.00 73.75 97 THR A C 1
ATOM 764 O O . THR A 1 97 ? 4.268 -3.870 -22.335 1.00 73.75 97 THR A O 1
ATOM 767 N N . GLU A 1 98 ? 5.819 -4.046 -23.941 1.00 71.62 98 GLU A N 1
ATOM 768 C CA . GLU A 1 98 ? 5.344 -5.345 -24.461 1.00 71.62 98 GLU A CA 1
ATOM 769 C C . GLU A 1 98 ? 5.446 -6.488 -23.434 1.00 71.62 98 GLU A C 1
ATOM 771 O O . GLU A 1 98 ? 4.895 -7.568 -23.628 1.00 71.62 98 GLU A O 1
ATOM 776 N N . THR A 1 99 ? 6.165 -6.254 -22.336 1.00 73.25 99 THR A N 1
ATOM 777 C CA . THR A 1 99 ? 6.383 -7.210 -21.248 1.00 73.25 99 THR A CA 1
ATOM 778 C C . THR A 1 99 ? 5.436 -7.019 -20.067 1.00 73.25 99 THR A C 1
ATOM 780 O O . THR A 1 99 ? 5.608 -7.700 -19.056 1.00 73.25 99 THR A O 1
ATOM 783 N N . PHE A 1 100 ? 4.482 -6.088 -20.162 1.00 79.62 100 PHE A N 1
ATOM 784 C CA . PHE A 1 100 ? 3.474 -5.866 -19.135 1.00 79.62 100 PHE A CA 1
ATOM 785 C C . PHE A 1 100 ? 2.205 -6.665 -19.422 1.00 79.62 100 PHE A C 1
ATOM 787 O O . PHE A 1 100 ? 1.605 -6.557 -20.491 1.00 79.62 100 PHE A O 1
ATOM 794 N N . PHE A 1 101 ? 1.774 -7.436 -18.433 1.00 82.56 101 PHE A N 1
ATOM 795 C CA . PHE A 1 101 ? 0.592 -8.282 -18.498 1.00 82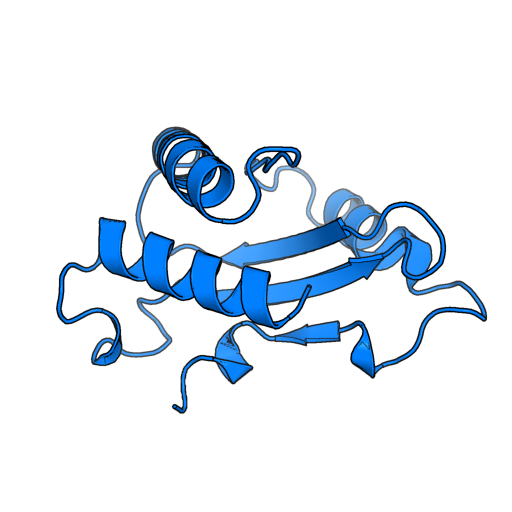.56 101 PHE A CA 1
ATOM 796 C C . PHE A 1 101 ? -0.451 -7.837 -17.467 1.00 82.56 101 PHE A C 1
ATOM 798 O O . PHE A 1 101 ? -0.127 -7.277 -16.420 1.00 82.56 101 PHE A O 1
ATOM 805 N N . GLU A 1 102 ? -1.731 -8.098 -17.745 1.00 81.56 102 GLU A N 1
ATOM 806 C CA . GLU A 1 102 ? -2.845 -7.686 -16.874 1.00 81.56 102 GLU A CA 1
ATOM 807 C C . GLU A 1 102 ? -2.737 -8.246 -15.445 1.00 81.56 102 GLU A C 1
ATOM 809 O O . GLU A 1 102 ? -3.181 -7.613 -14.487 1.00 81.56 102 GLU A O 1
ATOM 814 N N . ASP A 1 103 ? -2.096 -9.403 -15.264 1.00 85.38 103 ASP A N 1
ATOM 815 C CA . ASP A 1 103 ? -1.891 -10.038 -13.958 1.00 85.38 103 ASP A CA 1
ATOM 816 C C . ASP A 1 103 ? -0.906 -9.276 -13.046 1.00 85.38 103 ASP A C 1
ATOM 818 O O . ASP A 1 103 ? -0.859 -9.531 -11.831 1.00 85.38 103 ASP A O 1
ATOM 822 N N . GLN A 1 104 ? -0.179 -8.300 -13.5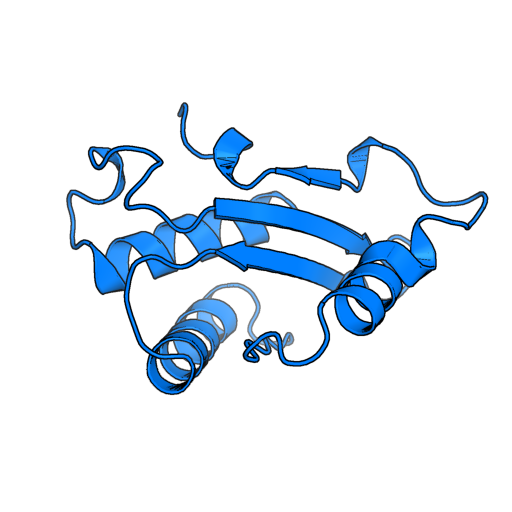97 1.00 90.69 104 GLN A N 1
ATOM 823 C CA . GLN A 1 104 ? 0.653 -7.351 -12.860 1.00 90.69 104 GLN A CA 1
ATOM 824 C C . GLN A 1 104 ? -0.160 -6.212 -12.232 1.00 90.69 104 GLN A C 1
ATOM 826 O O . GLN A 1 104 ? 0.368 -5.507 -11.368 1.00 90.69 104 GLN A O 1
ATOM 831 N N . ILE A 1 105 ? -1.436 -6.052 -12.594 1.00 92.38 105 ILE A N 1
ATOM 832 C CA . ILE A 1 105 ? -2.359 -5.129 -11.929 1.00 92.38 105 ILE A CA 1
ATOM 833 C C . ILE A 1 105 ? -2.989 -5.841 -10.729 1.00 92.38 105 ILE A C 1
ATOM 835 O O . ILE A 1 105 ? -3.522 -6.946 -10.838 1.00 92.38 105 ILE A O 1
ATOM 839 N N . VAL A 1 106 ? -2.921 -5.207 -9.560 1.00 94.69 106 VAL A N 1
ATOM 840 C CA . VAL A 1 106 ? -3.482 -5.739 -8.313 1.00 94.69 106 VAL A CA 1
ATOM 841 C C . VAL A 1 106 ? -4.391 -4.696 -7.688 1.00 94.69 106 VAL A C 1
ATOM 843 O O . VAL A 1 106 ? -3.926 -3.639 -7.252 1.00 94.69 106 VAL A O 1
ATOM 846 N N . PHE A 1 107 ? -5.680 -4.996 -7.576 1.00 95.12 107 PHE A N 1
ATOM 847 C CA . PHE A 1 107 ? -6.599 -4.148 -6.823 1.00 95.12 107 PHE A CA 1
ATOM 848 C C . PHE A 1 107 ? -6.560 -4.517 -5.341 1.00 95.12 107 PHE A C 1
ATOM 850 O O . PHE A 1 107 ? -6.705 -5.680 -4.971 1.00 95.12 107 PHE A O 1
ATOM 857 N N . ALA A 1 108 ? -6.430 -3.527 -4.456 1.00 95.31 108 ALA A N 1
ATOM 858 C CA . ALA A 1 108 ? -6.472 -3.772 -3.012 1.00 95.31 108 ALA A CA 1
ATOM 859 C C . ALA A 1 108 ? -7.804 -4.417 -2.571 1.00 95.31 108 ALA A C 1
ATOM 861 O O . ALA A 1 108 ? -7.835 -5.192 -1.613 1.00 95.31 108 ALA A O 1
ATOM 862 N N . SER A 1 109 ? -8.891 -4.149 -3.305 1.00 93.88 109 SER A N 1
ATOM 863 C CA . SER A 1 109 ? -10.205 -4.765 -3.101 1.00 93.88 109 SER A CA 1
ATOM 864 C C . SER A 1 109 ? -10.219 -6.284 -3.294 1.00 93.88 109 SER A C 1
ATOM 866 O O . SER A 1 109 ? -11.058 -6.942 -2.680 1.00 93.88 109 SER A O 1
ATOM 868 N N . GLU A 1 110 ? -9.276 -6.863 -4.050 1.00 93.50 110 GLU A N 1
ATOM 869 C CA . GLU A 1 110 ? -9.115 -8.324 -4.178 1.00 93.50 110 GLU A CA 1
ATOM 870 C C . GLU A 1 110 ? -8.885 -8.998 -2.818 1.00 93.50 110 GLU A C 1
ATOM 872 O O . GLU A 1 110 ? -9.197 -10.172 -2.632 1.00 93.50 110 GLU A O 1
ATOM 877 N N . PHE A 1 111 ? -8.358 -8.255 -1.840 1.00 92.81 111 PHE A N 1
ATOM 878 C CA . PHE A 1 111 ? -8.037 -8.758 -0.504 1.00 92.81 111 PHE A CA 1
ATOM 879 C C . PHE A 1 111 ? -9.091 -8.415 0.554 1.00 92.81 111 PHE A C 1
ATOM 881 O O . PHE A 1 111 ? -8.851 -8.604 1.749 1.00 92.81 111 PHE A O 1
ATOM 888 N N . MET A 1 112 ? -10.234 -7.860 0.148 1.00 88.00 112 MET A N 1
ATOM 889 C CA . MET A 1 112 ? -11.300 -7.457 1.070 1.00 88.00 112 MET A CA 1
ATOM 890 C C . MET A 1 112 ? -12.443 -8.472 1.167 1.00 88.00 112 MET A C 1
ATOM 892 O O . MET A 1 112 ? -13.227 -8.385 2.104 1.00 88.00 112 MET A O 1
ATOM 896 N N . GLY A 1 113 ? -12.527 -9.421 0.230 1.00 67.75 113 GLY A N 1
ATOM 897 C CA . GLY A 1 113 ? -13.582 -10.440 0.155 1.00 67.75 113 GLY A CA 1
ATOM 898 C C . GLY A 1 113 ? -13.189 -11.834 0.656 1.00 67.75 113 GLY A C 1
ATOM 899 O O . GLY A 1 113 ? -13.823 -12.800 0.240 1.00 67.75 113 GLY A O 1
ATOM 900 N N . ALA A 1 114 ? -12.145 -11.949 1.484 1.00 48.88 114 ALA A N 1
ATOM 901 C CA . ALA A 1 114 ? -11.670 -13.214 2.055 1.00 48.88 114 ALA A CA 1
ATOM 902 C C . ALA A 1 114 ? -11.908 -13.282 3.568 1.00 48.88 114 ALA A C 1
ATOM 904 O O . ALA A 1 114 ? -11.684 -12.248 4.241 1.00 48.88 114 ALA A O 1
#